Protein AF-A0A1H0HWB5-F1 (afdb_monomer_lite)

pLDDT: mean 78.46, std 13.43, range [48.12, 95.31]

Radius of gyration: 17.36 Å; chains: 1; bounding box: 52×33×32 Å

Structure (mmCIF, N/CA/C/O backbone):
data_AF-A0A1H0HWB5-F1
#
_entry.id   AF-A0A1H0HWB5-F1
#
loop_
_atom_site.group_PDB
_atom_site.id
_atom_site.type_symbol
_atom_site.label_atom_id
_atom_site.label_alt_id
_atom_site.label_comp_id
_atom_site.label_asym_id
_atom_site.label_entity_id
_atom_site.label_seq_id
_atom_site.pdbx_PDB_ins_code
_atom_site.Cartn_x
_atom_site.Cartn_y
_atom_site.Cartn_z
_atom_site.occupancy
_atom_site.B_iso_or_equiv
_atom_site.auth_seq_id
_atom_site.auth_comp_id
_atom_site.auth_asym_id
_atom_site.auth_atom_id
_atom_site.pdbx_PDB_model_num
ATOM 1 N N . MET A 1 1 ? -35.168 18.950 -12.228 1.00 48.12 1 MET A N 1
ATOM 2 C CA . MET A 1 1 ? -34.241 17.904 -11.735 1.00 48.12 1 MET A CA 1
ATOM 3 C C . MET A 1 1 ? -32.914 18.078 -12.456 1.00 48.12 1 MET A C 1
ATOM 5 O O . MET A 1 1 ? -32.817 17.748 -13.629 1.00 48.12 1 MET A O 1
ATOM 9 N N . SER A 1 2 ? -31.940 18.714 -11.802 1.00 55.56 2 SER A N 1
ATOM 10 C CA . SER A 1 2 ? -30.688 19.149 -12.430 1.00 55.56 2 SER A CA 1
ATOM 11 C C . SER A 1 2 ? -29.805 17.953 -12.795 1.00 55.56 2 SER A C 1
ATOM 13 O O . SER A 1 2 ? -29.198 17.326 -11.928 1.00 55.56 2 SER A O 1
ATOM 15 N N . THR A 1 3 ? -29.710 17.654 -14.090 1.00 58.00 3 THR A N 1
ATOM 16 C CA . THR A 1 3 ? -28.813 16.647 -14.693 1.00 58.00 3 THR A CA 1
ATOM 17 C C . THR A 1 3 ? -27.351 16.812 -14.260 1.00 58.00 3 THR A C 1
ATOM 19 O O . THR A 1 3 ? -26.621 15.824 -14.168 1.00 58.00 3 THR A O 1
ATOM 22 N N . ALA A 1 4 ? -26.954 18.032 -13.887 1.00 58.97 4 ALA A N 1
ATOM 23 C CA . ALA A 1 4 ? -25.649 18.364 -13.320 1.00 58.97 4 ALA A CA 1
ATOM 24 C C . ALA A 1 4 ? -25.258 17.498 -12.102 1.00 58.97 4 ALA A C 1
ATOM 26 O O . ALA A 1 4 ? -24.113 17.061 -12.010 1.00 58.97 4 ALA A O 1
ATOM 27 N N . GLY A 1 5 ? -26.199 17.173 -11.203 1.00 59.06 5 GLY A N 1
ATOM 28 C CA . GLY A 1 5 ? -25.904 16.367 -10.007 1.00 59.06 5 GLY A CA 1
ATOM 29 C C . GLY A 1 5 ? -25.595 14.898 -10.322 1.00 59.06 5 GLY A C 1
ATOM 30 O O . GLY A 1 5 ? -24.713 14.290 -9.716 1.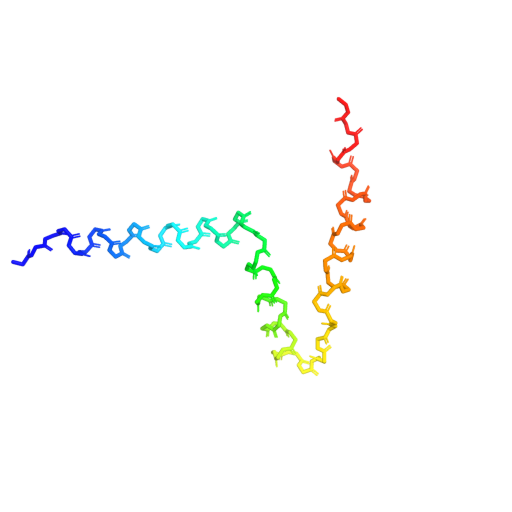00 59.06 5 GLY A O 1
ATOM 31 N N . ALA A 1 6 ? -26.267 14.330 -11.328 1.00 65.00 6 ALA A N 1
ATOM 32 C CA . ALA A 1 6 ? -26.039 12.951 -11.759 1.00 65.00 6 ALA A CA 1
ATOM 33 C C . ALA A 1 6 ? -24.711 12.792 -12.521 1.00 65.00 6 ALA A C 1
ATOM 35 O O . ALA A 1 6 ? -24.024 11.778 -12.361 1.00 65.00 6 ALA A O 1
ATOM 36 N N . PHE A 1 7 ? -24.331 13.799 -13.315 1.00 66.56 7 PHE A N 1
ATOM 37 C CA . PHE A 1 7 ? -23.035 13.846 -13.995 1.00 66.56 7 PHE A CA 1
ATOM 38 C C . PHE A 1 7 ? -21.880 14.021 -13.007 1.00 66.56 7 PHE A C 1
ATOM 40 O O . PHE A 1 7 ? -20.911 13.264 -13.081 1.00 66.56 7 PHE A O 1
ATOM 47 N N . ALA A 1 8 ? -22.019 14.916 -12.023 1.00 72.31 8 ALA A N 1
ATOM 48 C CA . ALA A 1 8 ? -21.038 15.081 -10.952 1.00 72.31 8 ALA A CA 1
ATOM 49 C C . ALA A 1 8 ? -20.811 13.769 -10.176 1.00 72.31 8 ALA A C 1
ATOM 51 O O . ALA A 1 8 ? -19.672 13.365 -9.951 1.00 72.31 8 ALA A O 1
ATOM 52 N N . GLY A 1 9 ? -21.882 13.030 -9.859 1.00 77.25 9 GLY A N 1
ATOM 53 C CA . GLY A 1 9 ? -21.781 11.737 -9.174 1.00 77.25 9 GLY A CA 1
ATOM 54 C C . GLY A 1 9 ? -21.138 10.607 -9.996 1.00 77.25 9 GLY A C 1
ATOM 55 O O . GLY A 1 9 ? -20.605 9.656 -9.418 1.00 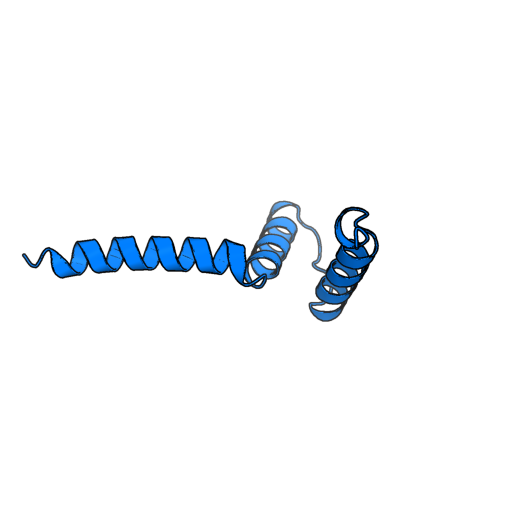77.25 9 GLY A O 1
ATOM 56 N N . ARG A 1 10 ? -21.178 10.654 -11.336 1.00 73.38 10 ARG A N 1
ATOM 57 C CA . ARG A 1 10 ? -20.440 9.698 -12.191 1.00 73.38 10 ARG A CA 1
ATOM 58 C C . ARG A 1 10 ? -18.986 10.110 -12.374 1.00 73.38 10 ARG A C 1
ATOM 60 O O . ARG A 1 10 ? -18.112 9.261 -12.231 1.00 73.38 10 ARG A O 1
ATOM 67 N N . ALA A 1 11 ? -18.731 11.393 -12.620 1.00 77.12 11 ALA A N 1
ATOM 68 C CA . ALA A 1 11 ? -17.381 11.931 -12.748 1.00 77.12 11 ALA A CA 1
ATOM 69 C C . ALA A 1 11 ? -16.566 11.695 -11.467 1.00 77.12 11 ALA A C 1
ATOM 71 O O . ALA A 1 11 ? -15.446 11.199 -11.535 1.00 77.12 11 ALA A O 1
ATOM 72 N N . TRP A 1 12 ? -17.166 11.915 -10.293 1.00 77.62 12 TRP A N 1
ATOM 73 C CA . TRP A 1 12 ? -16.536 11.634 -9.000 1.00 77.62 12 TRP A CA 1
ATOM 74 C C . TRP A 1 12 ? -16.175 10.154 -8.810 1.00 77.62 12 TRP A C 1
ATOM 76 O O . TRP A 1 12 ? -15.108 9.833 -8.290 1.00 77.62 12 TRP A O 1
ATOM 86 N N . ARG A 1 13 ? -17.026 9.229 -9.276 1.00 79.50 13 ARG A N 1
ATOM 87 C CA . ARG A 1 13 ? -16.727 7.786 -9.253 1.00 79.50 13 ARG A CA 1
ATOM 88 C C . ARG A 1 13 ? -15.560 7.427 -10.169 1.00 79.50 13 ARG A C 1
ATOM 90 O O . ARG A 1 13 ? -14.717 6.635 -9.760 1.00 79.50 13 ARG A O 1
ATOM 97 N N . GLY A 1 14 ? -15.494 8.029 -11.356 1.00 79.44 14 GL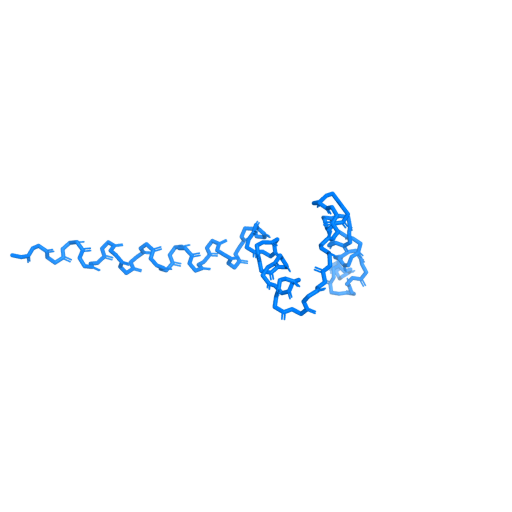Y A N 1
ATOM 98 C CA . GLY A 1 14 ? -14.378 7.857 -12.288 1.00 79.44 14 GLY A CA 1
ATOM 99 C C . GLY A 1 14 ? -13.065 8.392 -11.721 1.00 79.44 14 GLY A C 1
ATOM 100 O O . GLY A 1 14 ? -12.070 7.679 -11.718 1.00 79.44 14 GLY A O 1
ATOM 101 N N . VAL A 1 15 ? -13.084 9.596 -11.143 1.00 77.19 15 VAL A N 1
ATOM 102 C CA . VAL A 1 15 ? -11.922 10.198 -10.473 1.00 77.19 15 VAL A CA 1
ATOM 103 C C . VAL A 1 15 ? -11.485 9.365 -9.267 1.00 77.19 15 VAL A C 1
ATOM 105 O O . VAL A 1 15 ? -10.301 9.107 -9.120 1.00 77.19 15 VAL A O 1
ATOM 108 N N . ARG A 1 16 ? -12.408 8.857 -8.441 1.00 74.56 16 ARG A N 1
ATOM 109 C CA . ARG A 1 16 ? -12.074 7.956 -7.323 1.00 74.56 16 ARG A CA 1
ATOM 110 C C . ARG A 1 16 ? -11.491 6.621 -7.795 1.00 74.56 16 ARG A C 1
ATOM 112 O O . ARG A 1 16 ? -10.596 6.099 -7.141 1.00 74.56 16 ARG A O 1
ATOM 119 N N . TRP A 1 17 ? -12.003 6.053 -8.887 1.00 76.56 17 TRP A N 1
ATOM 120 C CA . TRP A 1 17 ? -11.447 4.836 -9.485 1.00 76.56 17 TRP A CA 1
ATOM 121 C C . TRP A 1 17 ? -10.037 5.088 -10.031 1.00 76.56 17 TRP A C 1
ATOM 123 O O . TRP A 1 17 ? -9.115 4.355 -9.700 1.00 76.56 17 TRP A O 1
ATOM 133 N N . TYR A 1 18 ? -9.854 6.186 -10.762 1.00 69.75 18 TYR A N 1
ATOM 134 C CA . TYR A 1 18 ? -8.570 6.588 -11.326 1.00 69.75 18 TYR A CA 1
ATOM 135 C C . TYR A 1 18 ? -7.537 6.919 -10.248 1.00 69.75 18 TYR A C 1
ATOM 137 O O . TYR A 1 18 ? -6.406 6.466 -10.320 1.00 69.75 18 TYR A O 1
ATOM 145 N N . LEU A 1 19 ? -7.929 7.654 -9.206 1.00 64.81 19 LEU A N 1
ATOM 146 C CA . LEU A 1 19 ? -7.067 7.943 -8.063 1.00 64.81 19 LEU A CA 1
ATOM 147 C C . LEU A 1 19 ? -6.763 6.685 -7.243 1.00 64.81 19 LEU A C 1
ATOM 149 O O . LEU A 1 19 ? -5.648 6.578 -6.749 1.00 64.81 19 LEU A O 1
ATOM 153 N N . ARG A 1 20 ? -7.689 5.714 -7.135 1.00 61.06 20 ARG A N 1
ATOM 154 C CA . ARG A 1 20 ? -7.379 4.395 -6.548 1.00 61.06 20 ARG A CA 1
ATOM 155 C C . ARG A 1 20 ? -6.282 3.691 -7.334 1.00 61.06 20 ARG A C 1
ATOM 157 O O . ARG A 1 20 ? -5.371 3.135 -6.733 1.00 61.06 20 ARG A O 1
ATOM 164 N N . GLU A 1 21 ? -6.387 3.718 -8.655 1.00 61.47 21 GLU A N 1
ATOM 165 C CA . GLU A 1 21 ? -5.422 3.060 -9.531 1.00 61.47 21 GLU A CA 1
ATOM 166 C C . GLU A 1 21 ? -4.071 3.794 -9.537 1.00 61.47 21 GLU A C 1
ATOM 168 O O . GLU A 1 21 ? -3.017 3.165 -9.544 1.00 61.47 21 GLU A O 1
ATOM 173 N N . TRP A 1 22 ? -4.092 5.129 -9.465 1.00 55.62 22 TRP A N 1
ATOM 174 C CA . TRP A 1 22 ? -2.914 5.979 -9.633 1.00 55.62 22 TRP A CA 1
ATOM 175 C C . TRP A 1 22 ? -2.148 6.267 -8.329 1.00 55.62 22 TRP A C 1
ATOM 177 O O . TRP A 1 22 ? -0.921 6.315 -8.350 1.00 55.62 22 TRP A O 1
ATOM 187 N N . SER A 1 23 ? -2.811 6.492 -7.186 1.00 58.75 23 SER A N 1
ATOM 188 C CA . SER A 1 23 ? -2.145 7.078 -6.003 1.00 58.75 23 SER A CA 1
ATOM 189 C C . SER A 1 23 ? -1.337 6.092 -5.157 1.00 58.75 23 SER A C 1
ATOM 191 O O . SER A 1 23 ? -0.526 6.511 -4.335 1.00 58.75 23 SER A O 1
ATOM 193 N N . GLY A 1 24 ? -1.559 4.784 -5.297 1.00 58.97 24 GLY A N 1
ATOM 194 C CA . GLY A 1 24 ? -0.922 3.782 -4.438 1.00 58.97 24 GLY A CA 1
ATOM 195 C C . GLY A 1 24 ? -1.478 3.710 -3.004 1.00 58.97 24 GLY A C 1
ATOM 196 O O . GLY A 1 24 ? -1.328 2.667 -2.370 1.00 58.97 24 GLY A O 1
ATOM 197 N N . GLU A 1 25 ? -2.198 4.729 -2.512 1.00 59.66 25 GLU A N 1
ATOM 198 C CA . GLU A 1 25 ? -2.883 4.696 -1.204 1.00 59.66 25 GLU A CA 1
ATOM 199 C C . GLU A 1 25 ? -3.957 3.608 -1.149 1.00 59.66 25 GLU A C 1
ATOM 201 O O . GLU A 1 25 ? -4.096 2.911 -0.145 1.00 59.66 25 GLU A O 1
ATOM 206 N N . ALA A 1 26 ? -4.641 3.368 -2.269 1.00 69.62 26 ALA A N 1
ATOM 207 C CA . ALA A 1 26 ? -5.609 2.283 -2.375 1.00 69.62 26 ALA A CA 1
ATOM 208 C C . ALA A 1 26 ? -4.999 0.907 -2.108 1.00 69.62 26 ALA A C 1
ATOM 210 O O . ALA A 1 26 ? -5.701 0.008 -1.655 1.00 69.62 26 ALA A O 1
ATOM 211 N N . ARG A 1 27 ? -3.698 0.728 -2.370 1.00 79.75 27 ARG A N 1
ATOM 212 C CA . ARG A 1 27 ? -3.040 -0.567 -2.171 1.00 79.75 27 ARG A CA 1
ATOM 213 C C . ARG A 1 27 ? -2.839 -0.881 -0.697 1.00 79.75 27 ARG A C 1
ATOM 215 O O . ARG A 1 27 ? -2.859 -2.054 -0.344 1.00 79.75 27 ARG A O 1
ATOM 222 N N . TRP A 1 28 ? -2.692 0.136 0.152 1.00 86.56 28 TRP A N 1
ATOM 223 C CA . TRP A 1 28 ? -2.668 -0.050 1.600 1.00 86.56 28 TRP A CA 1
ATOM 224 C C . TRP A 1 28 ? -4.032 -0.468 2.133 1.00 86.56 28 TRP A C 1
ATOM 226 O O . TRP A 1 28 ? -4.135 -1.465 2.841 1.00 86.56 28 TRP A O 1
ATOM 236 N N . ASP A 1 29 ? -5.084 0.246 1.735 1.00 87.19 29 ASP A N 1
ATOM 237 C CA . ASP A 1 29 ? -6.449 -0.085 2.142 1.00 87.19 29 ASP A CA 1
ATOM 238 C C . ASP A 1 29 ? -6.867 -1.469 1.631 1.00 87.19 29 ASP A C 1
ATOM 240 O O . ASP A 1 29 ? -7.492 -2.245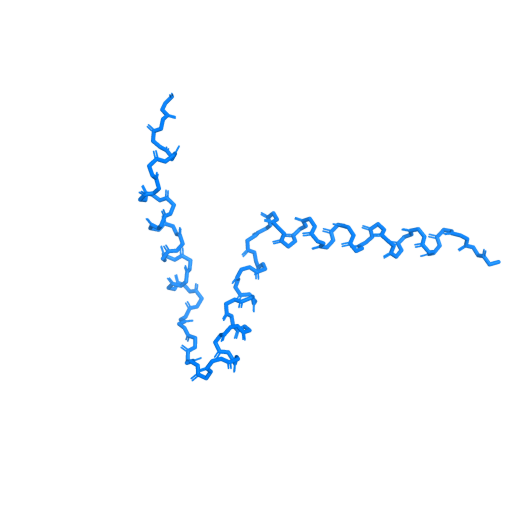 2.354 1.00 87.19 29 ASP A O 1
ATOM 244 N N . ASP A 1 30 ? -6.499 -1.815 0.396 1.00 87.25 30 ASP A N 1
ATOM 245 C CA . ASP A 1 30 ? -6.77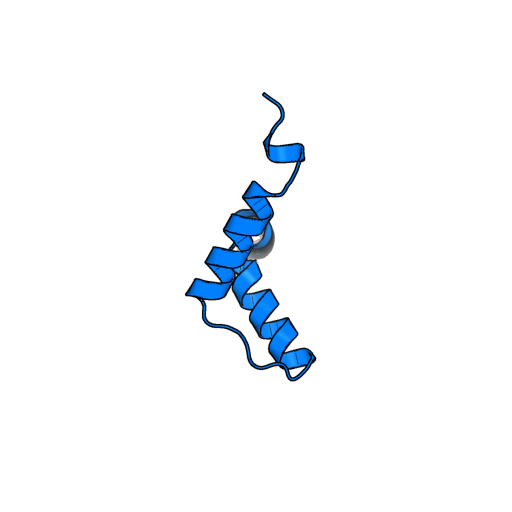3 -3.130 -0.179 1.00 87.25 30 ASP A CA 1
ATOM 246 C C . ASP A 1 30 ? -5.921 -4.233 0.478 1.00 87.25 30 ASP A C 1
ATOM 248 O O . ASP A 1 30 ? -6.423 -5.342 0.673 1.00 87.25 30 ASP A O 1
ATOM 252 N N . TYR A 1 31 ? -4.691 -3.930 0.914 1.00 89.50 31 TYR A N 1
ATOM 253 C CA . TYR A 1 31 ? -3.882 -4.829 1.743 1.00 89.50 31 TYR A CA 1
ATOM 254 C C . TYR A 1 31 ? -4.544 -5.096 3.099 1.00 89.50 31 TYR A C 1
ATOM 256 O O . TYR A 1 31 ? -4.739 -6.256 3.454 1.00 89.50 31 TYR A O 1
ATOM 264 N N . LEU A 1 32 ? -4.970 -4.051 3.816 1.00 92.25 32 LEU A N 1
ATOM 265 C CA . LEU A 1 32 ? -5.683 -4.196 5.090 1.00 92.25 32 LEU A CA 1
ATOM 266 C C . LEU A 1 32 ? -6.986 -4.980 4.925 1.00 92.25 32 LEU A C 1
ATOM 268 O O . LEU A 1 32 ? -7.298 -5.855 5.731 1.00 92.25 32 LEU A O 1
ATOM 272 N N . ARG A 1 33 ? -7.732 -4.708 3.851 1.00 91.81 33 ARG A N 1
ATOM 273 C CA . ARG A 1 33 ? -8.952 -5.445 3.511 1.00 91.81 33 ARG A CA 1
ATOM 274 C C . ARG A 1 33 ? -8.658 -6.925 3.272 1.00 91.81 33 ARG A C 1
ATOM 276 O O . ARG A 1 33 ? -9.403 -7.768 3.760 1.00 91.81 33 ARG A O 1
ATOM 283 N N . S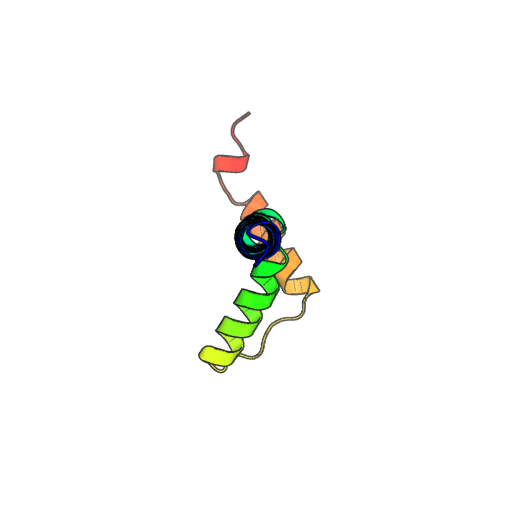ER A 1 34 ? -7.585 -7.239 2.548 1.00 91.06 34 SER A N 1
ATOM 284 C CA . SER A 1 34 ? -7.145 -8.617 2.315 1.00 91.06 34 SER A CA 1
ATOM 285 C C . SER A 1 34 ? -6.736 -9.302 3.620 1.00 91.06 34 SER A C 1
ATOM 287 O O . SER A 1 34 ? -7.176 -10.417 3.886 1.00 91.06 34 SER A O 1
ATOM 289 N N . CYS A 1 35 ? -5.976 -8.616 4.477 1.00 95.12 35 CYS A N 1
ATOM 290 C CA . CYS A 1 35 ? -5.621 -9.093 5.811 1.00 95.12 35 CYS A CA 1
ATOM 291 C C . CYS A 1 35 ? -6.863 -9.427 6.644 1.00 95.12 35 CYS A C 1
ATOM 293 O O . CYS A 1 35 ? -6.961 -10.530 7.173 1.00 95.12 35 CYS A O 1
ATOM 295 N N . ALA A 1 36 ? -7.853 -8.533 6.676 1.00 94.75 36 ALA A N 1
ATOM 296 C CA . ALA A 1 36 ? -9.107 -8.760 7.388 1.00 94.75 36 ALA A CA 1
ATOM 297 C C . ALA A 1 36 ? -9.917 -9.937 6.812 1.00 94.75 36 ALA A C 1
ATOM 299 O O . ALA A 1 36 ? -10.486 -10.715 7.571 1.00 94.75 36 ALA A O 1
ATOM 300 N N . GLN A 1 37 ? -9.953 -10.095 5.484 1.00 95.25 37 GLN A N 1
ATOM 301 C CA . GLN A 1 37 ? -10.662 -11.201 4.825 1.00 95.25 37 GLN A CA 1
ATOM 302 C C . GLN A 1 37 ? -10.027 -12.569 5.096 1.00 95.25 37 GLN A C 1
ATOM 304 O O . GLN A 1 37 ? -10.748 -13.554 5.226 1.00 95.25 37 GLN A O 1
ATOM 309 N N . HIS A 1 38 ? -8.698 -12.631 5.190 1.00 93.12 38 HIS A N 1
ATOM 310 C CA . HIS A 1 38 ? -7.954 -13.879 5.386 1.00 93.12 38 HIS A CA 1
ATOM 311 C C . HIS A 1 38 ? -7.541 -14.118 6.851 1.00 93.12 38 HIS A C 1
ATOM 313 O O . HIS A 1 38 ? -6.902 -15.124 7.149 1.00 93.12 38 HIS A O 1
ATOM 319 N N . GLY A 1 39 ? -7.894 -13.211 7.771 1.00 93.81 39 GLY A N 1
ATOM 320 C CA . GLY A 1 39 ? -7.538 -13.305 9.191 1.00 93.81 39 GLY A CA 1
ATOM 321 C C . GLY A 1 39 ? -6.040 -13.134 9.472 1.00 93.81 39 GLY A C 1
ATOM 322 O O . GLY A 1 39 ? -5.528 -13.688 10.442 1.00 93.81 39 GLY A O 1
ATOM 323 N N . HIS A 1 40 ? -5.320 -12.401 8.622 1.00 93.62 40 HIS A N 1
ATOM 324 C CA . HIS A 1 40 ? -3.902 -12.104 8.813 1.00 93.62 40 HIS A CA 1
ATOM 325 C C . HIS A 1 40 ? -3.713 -10.788 9.564 1.00 93.62 40 HIS A C 1
ATOM 327 O O . HIS A 1 40 ? -4.334 -9.786 9.218 1.00 93.62 40 HIS A O 1
ATOM 333 N N . GLU A 1 41 ? -2.794 -10.767 10.530 1.00 95.25 41 GLU A N 1
ATOM 334 C CA . GLU A 1 41 ? -2.327 -9.518 11.136 1.00 95.25 41 GLU A CA 1
ATOM 335 C C . GLU A 1 41 ? -1.568 -8.696 10.076 1.00 95.25 41 GLU A C 1
ATOM 337 O O . GLU A 1 41 ? -0.599 -9.201 9.488 1.00 95.25 41 GLU A O 1
ATOM 342 N N . PRO A 1 42 ? -1.993 -7.457 9.769 1.00 94.69 42 PRO A N 1
ATOM 343 C CA . PRO A 1 42 ? -1.260 -6.605 8.851 1.00 94.69 42 PRO A CA 1
ATOM 344 C C . PRO A 1 42 ? 0.113 -6.203 9.402 1.00 94.69 42 PRO A C 1
ATOM 346 O O . PRO A 1 42 ? 0.283 -5.874 10.573 1.00 94.69 42 PRO A O 1
ATOM 349 N N . MET A 1 43 ? 1.106 -6.160 8.513 1.00 95.31 43 MET A N 1
ATOM 350 C CA . MET A 1 43 ? 2.409 -5.563 8.804 1.00 95.31 43 MET A CA 1
ATOM 351 C C . MET A 1 43 ? 2.278 -4.053 9.009 1.00 95.31 43 MET A C 1
ATOM 353 O O . MET A 1 43 ? 1.291 -3.443 8.596 1.00 95.31 43 MET A O 1
ATOM 357 N N . SER A 1 44 ? 3.299 -3.411 9.579 1.00 95.00 44 SER A N 1
ATOM 358 C CA . SER A 1 44 ? 3.257 -1.959 9.747 1.00 95.00 44 SER A CA 1
ATOM 359 C C . SER A 1 44 ? 3.253 -1.224 8.398 1.00 95.00 44 SER A C 1
ATOM 361 O O . SER A 1 44 ? 3.825 -1.683 7.403 1.00 95.00 44 SER A O 1
ATOM 363 N N . ARG A 1 45 ? 2.667 -0.018 8.374 1.00 89.56 45 ARG A N 1
ATOM 364 C CA . ARG A 1 45 ? 2.621 0.849 7.180 1.00 89.56 45 ARG A CA 1
ATOM 365 C C . ARG A 1 45 ? 4.000 1.025 6.539 1.00 89.56 45 ARG A C 1
ATOM 367 O O . ARG A 1 45 ? 4.139 0.964 5.322 1.00 89.56 45 ARG A O 1
ATOM 374 N N . ARG A 1 46 ? 5.028 1.217 7.368 1.00 91.88 46 ARG A N 1
ATOM 375 C CA . ARG A 1 46 ? 6.413 1.411 6.925 1.00 91.88 46 ARG A CA 1
ATOM 376 C C . ARG A 1 46 ? 6.979 0.171 6.233 1.00 91.88 46 ARG A C 1
ATOM 378 O O . ARG A 1 46 ? 7.688 0.298 5.239 1.00 91.88 46 ARG A O 1
ATOM 385 N N . GLU A 1 47 ? 6.698 -1.018 6.755 1.00 94.38 47 GLU A N 1
ATOM 386 C CA . GLU A 1 47 ? 7.187 -2.272 6.174 1.00 94.38 47 GLU A CA 1
ATOM 387 C C . GLU A 1 47 ? 6.518 -2.592 4.844 1.00 94.38 47 GLU A C 1
ATOM 389 O O . GLU A 1 47 ? 7.181 -3.105 3.941 1.00 94.38 47 GLU A O 1
ATOM 394 N N . PHE A 1 48 ? 5.236 -2.250 4.715 1.00 92.12 48 PHE A N 1
ATOM 395 C CA . PHE A 1 48 ? 4.508 -2.355 3.458 1.00 92.12 48 PHE A CA 1
ATOM 396 C C . PHE A 1 48 ? 5.153 -1.495 2.367 1.00 92.12 48 PHE A C 1
ATOM 398 O O . PHE A 1 48 ? 5.479 -2.006 1.298 1.00 92.12 48 PHE A O 1
ATOM 405 N N . GLU A 1 49 ? 5.422 -0.218 2.656 1.00 89.44 49 GLU A N 1
ATOM 406 C CA . GLU A 1 49 ? 6.063 0.676 1.683 1.00 89.44 49 GLU A CA 1
ATOM 407 C C . GLU A 1 49 ? 7.490 0.233 1.335 1.00 89.44 49 GLU A C 1
ATOM 409 O O . GLU A 1 49 ? 7.880 0.283 0.169 1.00 89.44 49 GLU A O 1
ATOM 414 N N . ARG A 1 50 ? 8.250 -0.281 2.316 1.00 93.00 50 ARG A N 1
ATOM 415 C CA . ARG A 1 50 ? 9.583 -0.853 2.067 1.00 93.00 50 ARG A CA 1
ATOM 416 C C . ARG A 1 50 ? 9.513 -2.031 1.096 1.00 93.00 50 ARG A C 1
ATOM 418 O O . ARG A 1 50 ? 10.217 -2.022 0.096 1.00 93.00 50 ARG A O 1
ATOM 425 N N . ARG A 1 51 ? 8.629 -3.007 1.344 1.00 90.75 51 ARG A N 1
ATOM 426 C CA . ARG A 1 51 ? 8.446 -4.154 0.437 1.00 90.75 51 ARG A CA 1
ATOM 427 C C . ARG A 1 51 ? 8.050 -3.718 -0.968 1.00 90.75 51 ARG A C 1
ATOM 429 O O . ARG A 1 51 ? 8.554 -4.273 -1.936 1.00 90.75 51 ARG A O 1
ATOM 436 N N . ARG A 1 52 ? 7.176 -2.717 -1.073 1.00 86.56 52 ARG A N 1
ATOM 437 C CA . ARG A 1 52 ? 6.731 -2.183 -2.361 1.00 86.56 52 ARG A CA 1
ATOM 438 C C . ARG A 1 52 ? 7.886 -1.552 -3.144 1.00 86.56 52 ARG A C 1
ATOM 440 O O . ARG A 1 52 ? 7.979 -1.746 -4.352 1.00 86.56 52 ARG A O 1
ATOM 447 N N . ALA A 1 53 ? 8.762 -0.809 -2.467 1.00 86.94 53 ALA A N 1
ATOM 448 C CA . ALA A 1 53 ? 9.964 -0.243 -3.074 1.00 86.94 53 ALA A CA 1
ATOM 449 C C . ALA A 1 53 ? 10.954 -1.338 -3.508 1.00 86.94 53 ALA A C 1
ATOM 451 O O . ALA A 1 53 ? 11.445 -1.302 -4.634 1.00 86.94 53 ALA A O 1
ATOM 452 N N . ASP A 1 54 ? 11.176 -2.348 -2.662 1.00 90.06 54 ASP A N 1
ATOM 453 C CA . ASP A 1 54 ? 12.047 -3.487 -2.979 1.00 90.06 54 ASP A CA 1
ATOM 454 C C . ASP A 1 54 ? 11.541 -4.271 -4.204 1.00 90.06 54 ASP A C 1
ATOM 456 O O . ASP A 1 54 ? 12.326 -4.712 -5.043 1.00 90.06 54 ASP A O 1
ATOM 460 N N . GLU A 1 55 ? 10.224 -4.451 -4.327 1.00 85.25 55 GLU A N 1
ATOM 461 C CA . GLU A 1 55 ? 9.591 -5.111 -5.472 1.00 85.25 55 GLU A CA 1
ATOM 462 C C . GLU A 1 55 ? 9.740 -4.290 -6.761 1.00 85.25 55 GLU A C 1
ATOM 464 O O . GLU A 1 55 ? 10.048 -4.850 -7.813 1.00 85.25 55 GLU A O 1
ATOM 469 N N . ALA A 1 56 ? 9.599 -2.963 -6.678 1.00 83.31 56 ALA A N 1
ATOM 470 C CA . ALA A 1 56 ? 9.803 -2.068 -7.815 1.00 83.31 56 ALA A CA 1
ATOM 471 C C . ALA A 1 56 ? 11.254 -2.095 -8.333 1.00 83.31 56 ALA A C 1
ATOM 473 O O . ALA A 1 56 ? 11.469 -2.112 -9.546 1.00 83.31 56 ALA A O 1
ATOM 474 N N . GLU A 1 57 ? 12.236 -2.161 -7.429 1.00 83.25 57 GLU A N 1
ATOM 475 C CA . GLU A 1 57 ? 13.661 -2.282 -7.770 1.00 83.25 57 GLU A CA 1
ATOM 476 C C . GLU A 1 57 ? 13.997 -3.647 -8.393 1.00 83.25 57 GLU A C 1
ATOM 478 O O . GLU A 1 57 ? 14.822 -3.760 -9.301 1.00 83.25 57 GLU A O 1
ATOM 483 N N . ARG A 1 58 ? 13.342 -4.715 -7.926 1.00 83.69 58 ARG A N 1
ATOM 484 C CA . ARG A 1 58 ? 13.524 -6.068 -8.474 1.00 83.69 58 ARG A CA 1
ATOM 485 C C . ARG A 1 58 ? 12.829 -6.278 -9.813 1.00 83.69 58 ARG A C 1
ATOM 487 O O . ARG A 1 58 ? 13.141 -7.259 -10.489 1.00 83.69 58 ARG A O 1
ATOM 494 N N . ASN A 1 59 ? 11.897 -5.406 -10.190 1.00 77.19 59 ASN A N 1
ATOM 495 C CA . ASN A 1 59 ? 11.154 -5.546 -11.429 1.00 77.19 59 ASN A CA 1
ATOM 496 C C . ASN A 1 59 ? 12.097 -5.345 -12.639 1.00 77.19 59 ASN A C 1
ATOM 498 O O . ASN A 1 59 ? 12.640 -4.255 -12.824 1.00 77.19 59 ASN A O 1
ATOM 502 N N . PRO A 1 60 ? 12.303 -6.373 -13.486 1.00 67.25 60 PRO A N 1
ATOM 503 C CA . PRO A 1 60 ? 13.226 -6.294 -14.618 1.00 67.25 60 PRO A CA 1
ATOM 504 C C . PRO A 1 60 ? 12.804 -5.249 -15.660 1.00 67.25 60 PRO A C 1
ATOM 506 O O . PRO A 1 60 ? 13.659 -4.724 -16.369 1.00 67.25 60 PRO A O 1
ATOM 509 N N . VAL A 1 61 ? 11.513 -4.896 -15.717 1.00 69.50 61 VAL A N 1
ATOM 510 C CA . VAL A 1 61 ? 10.982 -3.862 -16.620 1.00 69.50 61 VAL A CA 1
ATOM 511 C C . VAL A 1 61 ? 11.473 -2.459 -16.225 1.00 69.50 61 VAL A C 1
ATOM 513 O O . VAL A 1 61 ? 11.560 -1.579 -17.074 1.00 69.50 61 VAL A O 1
ATOM 516 N N . SER A 1 62 ? 11.875 -2.254 -14.966 1.00 61.62 62 SER A N 1
ATOM 517 C CA . SER A 1 62 ? 12.417 -0.984 -14.459 1.00 61.62 62 SER A CA 1
ATOM 518 C C . SER A 1 62 ? 13.839 -0.679 -14.952 1.00 61.62 62 SER A C 1
ATOM 520 O O . SER A 1 62 ? 14.337 0.418 -14.721 1.00 61.62 62 SER A O 1
ATOM 522 N N . ARG A 1 63 ? 14.523 -1.654 -15.575 1.00 65.69 63 ARG A N 1
ATOM 523 C CA . ARG A 1 63 ? 15.962 -1.595 -15.898 1.00 65.69 63 ARG A CA 1
ATOM 524 C C . ARG A 1 63 ? 16.276 -1.414 -17.382 1.00 65.69 63 ARG A C 1
ATOM 526 O O . ARG A 1 63 ? 17.451 -1.383 -17.740 1.00 65.69 63 ARG A O 1
ATOM 533 N N . CYS A 1 64 ? 15.267 -1.306 -18.244 1.00 69.88 64 CYS A N 1
ATOM 534 C CA . CYS A 1 64 ? 15.501 -0.922 -19.633 1.00 69.88 64 CYS A CA 1
ATOM 535 C C . CYS A 1 64 ? 15.706 0.594 -19.714 1.00 69.88 64 CYS A C 1
ATOM 537 O O . CYS A 1 64 ? 14.757 1.359 -19.545 1.00 69.88 64 CYS A O 1
ATOM 539 N N . CYS A 1 65 ? 16.966 0.975 -19.935 1.00 61.41 65 CYS A N 1
ATOM 540 C CA . CYS A 1 65 ? 17.381 2.285 -20.429 1.00 61.41 65 CYS A CA 1
ATOM 541 C C . CYS A 1 65 ? 16.717 2.625 -21.768 1.00 61.41 65 CYS A C 1
ATOM 543 O O . CYS A 1 65 ? 16.513 1.687 -22.575 1.00 61.41 65 CYS A O 1
#

Secondary structure (DSSP, 8-state):
--HHHHHHHHHHHHHHHHHHHHHSHHHHHHHHHHHHHHTPPPPPHHHHHHHHHHHHHH-GGGG--

Foldseek 3Di:
DDPVVVVVVVVVVVVVVVCCVPVCPVVVVVQVVVCVVVVHDDDDPVVVVVVVVVVCVVPPVNPDD

Sequence (65 aa):
MSTAGAFAGRAWRGVRWYLREWSGEARWDDYLRSCAQHGHEPMSRREFERRRADEAERNPVSRCC